Protein AF-A0A950FS21-F1 (afdb_monomer)

Foldseek 3Di:
DDDPPDDPLNVQLPAPFDKDWDQDPVQKIKIAGPQQPPQIAIGNDRVRRVVVSSVSSSVSSVVCVVVVHDRGGHDDPVPCPVDDDDDDDPVVVVVLCVVCVVVVHDSVVSVVVVCCCVVVDPPPDD

Structure (mmCIF, N/CA/C/O backbone):
data_AF-A0A950FS21-F1
#
_entry.id   AF-A0A950FS21-F1
#
loop_
_atom_site.group_PDB
_atom_site.id
_atom_site.type_symbol
_atom_site.label_atom_id
_atom_site.label_alt_id
_atom_site.label_comp_id
_atom_site.label_asym_id
_atom_site.label_entity_id
_atom_site.label_seq_id
_atom_site.pdbx_PDB_ins_code
_atom_site.Cartn_x
_atom_site.Cartn_y
_atom_site.Cartn_z
_atom_site.occupancy
_atom_site.B_iso_or_equiv
_atom_site.auth_seq_id
_atom_site.auth_comp_id
_atom_site.auth_asym_id
_atom_site.auth_atom_id
_atom_site.pdbx_PDB_model_num
ATOM 1 N N . MET A 1 1 ? 43.035 11.574 -5.333 1.00 37.41 1 MET A N 1
ATOM 2 C CA . MET A 1 1 ? 42.251 10.478 -4.730 1.00 37.41 1 MET A CA 1
ATOM 3 C C . MET A 1 1 ? 40.829 10.985 -4.544 1.00 37.41 1 MET A C 1
ATOM 5 O O . MET A 1 1 ? 40.598 11.740 -3.613 1.00 37.41 1 MET A O 1
ATOM 9 N N . LYS A 1 2 ? 39.917 10.702 -5.485 1.00 35.91 2 LYS A N 1
ATOM 10 C CA . LYS A 1 2 ? 38.485 10.975 -5.296 1.00 35.91 2 LYS A CA 1
ATOM 11 C C . LYS A 1 2 ? 37.894 9.731 -4.643 1.00 35.91 2 LYS A C 1
ATOM 13 O O . LYS A 1 2 ? 37.957 8.656 -5.227 1.00 35.91 2 LYS A O 1
ATOM 18 N N . THR A 1 3 ? 37.433 9.870 -3.412 1.00 34.97 3 THR A N 1
ATOM 19 C CA . THR A 1 3 ? 36.603 8.880 -2.725 1.00 34.97 3 THR A CA 1
ATOM 20 C C . THR A 1 3 ? 35.402 8.566 -3.628 1.00 34.97 3 THR A C 1
ATOM 22 O O . THR A 1 3 ? 34.827 9.522 -4.153 1.00 34.97 3 THR A O 1
ATOM 25 N N . PRO A 1 4 ? 35.027 7.299 -3.873 1.00 44.62 4 PRO A N 1
ATOM 26 C CA . PRO A 1 4 ? 33.794 7.002 -4.591 1.00 44.62 4 PRO A CA 1
ATOM 27 C C . PRO A 1 4 ? 32.628 7.403 -3.684 1.00 44.62 4 PRO A C 1
ATOM 29 O O . PRO A 1 4 ? 32.302 6.713 -2.721 1.00 44.62 4 PRO A O 1
ATOM 32 N N . THR A 1 5 ? 32.070 8.587 -3.922 1.00 45.75 5 THR A N 1
ATOM 33 C CA . THR A 1 5 ? 30.761 8.978 -3.401 1.00 45.75 5 THR A CA 1
ATOM 34 C C . THR A 1 5 ? 29.775 7.971 -3.970 1.00 45.75 5 THR A C 1
ATOM 36 O O . THR A 1 5 ? 29.545 7.993 -5.174 1.00 45.75 5 THR A O 1
ATOM 39 N N . ALA A 1 6 ? 29.279 7.053 -3.137 1.00 56.53 6 ALA A N 1
ATOM 40 C CA . ALA A 1 6 ? 28.168 6.189 -3.509 1.00 56.53 6 ALA A CA 1
ATOM 41 C C . ALA A 1 6 ? 27.044 7.092 -4.023 1.00 56.53 6 ALA A C 1
ATOM 43 O O . ALA A 1 6 ? 26.677 8.053 -3.336 1.00 56.53 6 ALA A O 1
ATOM 44 N N . ASP A 1 7 ? 26.592 6.843 -5.247 1.00 69.69 7 ASP A N 1
ATOM 45 C CA . ASP A 1 7 ? 25.512 7.612 -5.841 1.00 69.69 7 ASP A CA 1
ATOM 46 C C . ASP A 1 7 ? 24.283 7.476 -4.924 1.00 69.69 7 ASP A C 1
ATOM 48 O O . ASP A 1 7 ? 23.910 6.349 -4.574 1.00 69.69 7 ASP A O 1
ATOM 52 N N . PRO A 1 8 ? 23.668 8.579 -4.456 1.00 75.44 8 PRO A N 1
ATOM 53 C CA . PRO A 1 8 ? 22.462 8.501 -3.644 1.00 75.44 8 PRO A CA 1
ATOM 54 C C . PRO A 1 8 ? 21.374 7.632 -4.290 1.00 75.44 8 PRO A C 1
ATOM 56 O O . PRO A 1 8 ? 20.633 6.982 -3.556 1.00 75.44 8 PRO A O 1
ATOM 59 N N . ALA A 1 9 ? 21.316 7.565 -5.626 1.00 80.00 9 ALA A N 1
ATOM 60 C CA . ALA A 1 9 ? 20.383 6.718 -6.363 1.00 80.00 9 ALA A CA 1
ATOM 61 C C . ALA A 1 9 ? 20.665 5.215 -6.180 1.00 80.00 9 AL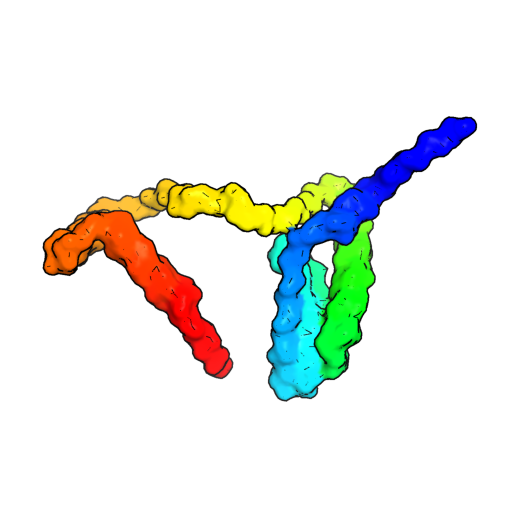A A C 1
ATOM 63 O O . ALA A 1 9 ? 19.739 4.444 -5.915 1.00 80.00 9 ALA A O 1
ATOM 64 N N . GLU A 1 10 ? 21.936 4.794 -6.220 1.00 82.50 10 GLU A N 1
ATOM 65 C CA . GLU A 1 10 ? 22.338 3.389 -6.026 1.00 82.50 10 GLU A CA 1
ATOM 66 C C . GLU A 1 10 ? 21.900 2.850 -4.659 1.00 82.50 10 GLU A C 1
ATOM 68 O O . GLU A 1 10 ? 21.513 1.685 -4.536 1.00 82.50 10 GLU A O 1
ATOM 73 N N . LYS A 1 11 ? 21.897 3.703 -3.622 1.00 85.94 11 LYS A N 1
ATOM 74 C CA . LYS A 1 11 ? 21.396 3.317 -2.297 1.00 85.94 11 LYS A CA 1
ATOM 75 C C . LYS A 1 11 ? 19.940 2.855 -2.384 1.00 85.94 11 LYS A C 1
ATOM 77 O O . LYS 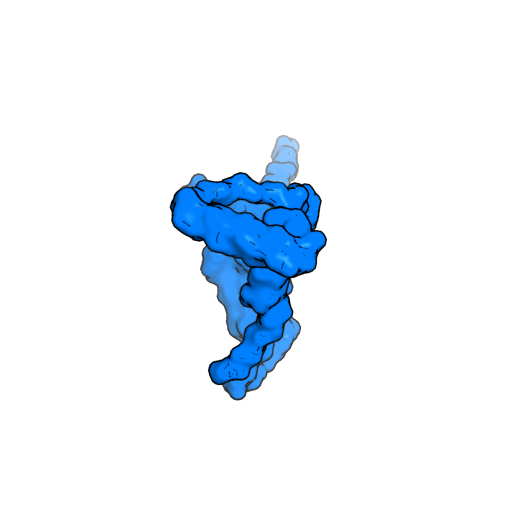A 1 11 ? 19.634 1.787 -1.868 1.00 85.94 11 LYS A O 1
ATOM 82 N N . TYR A 1 12 ? 19.059 3.631 -3.014 1.00 85.69 12 TYR A N 1
ATOM 83 C CA . TYR A 1 12 ? 17.632 3.304 -3.091 1.00 85.69 12 TYR A CA 1
ATOM 84 C C . TYR A 1 12 ? 17.364 2.126 -4.033 1.00 85.69 12 TYR A C 1
ATOM 86 O O . TYR A 1 12 ? 16.569 1.257 -3.700 1.00 85.69 12 TYR A O 1
ATOM 94 N N . LEU A 1 13 ? 18.086 2.015 -5.148 1.00 87.19 13 LEU A N 1
ATOM 95 C CA . LEU A 1 13 ? 17.911 0.911 -6.102 1.00 87.19 13 LEU A CA 1
ATOM 96 C C . LEU A 1 13 ? 18.194 -0.481 -5.516 1.00 87.19 13 LEU A C 1
ATOM 98 O O . LEU A 1 13 ? 17.671 -1.477 -6.008 1.00 87.19 13 LEU A O 1
ATOM 102 N N . THR A 1 14 ? 18.998 -0.566 -4.453 1.00 85.88 14 THR A N 1
ATOM 103 C CA . THR A 1 14 ? 19.309 -1.839 -3.776 1.00 85.88 14 THR A CA 1
ATOM 104 C C . THR A 1 14 ? 18.339 -2.205 -2.654 1.00 85.88 14 THR A C 1
ATOM 106 O O . THR A 1 14 ? 18.429 -3.302 -2.096 1.00 85.88 14 THR A O 1
ATOM 109 N N . LEU A 1 15 ? 17.416 -1.308 -2.301 1.00 86.62 15 LEU A N 1
ATOM 110 C CA . LEU A 1 15 ? 16.450 -1.560 -1.242 1.00 86.62 15 LEU A CA 1
ATOM 111 C C . LEU A 1 15 ? 15.339 -2.517 -1.717 1.00 86.62 15 LEU A C 1
ATOM 113 O O . LEU A 1 15 ? 14.964 -2.504 -2.890 1.00 86.62 15 LEU A O 1
ATOM 117 N N . PRO A 1 16 ? 14.785 -3.352 -0.818 1.00 87.31 16 PRO A N 1
ATOM 118 C CA . PRO A 1 16 ? 13.800 -4.372 -1.173 1.00 87.31 16 PRO A CA 1
ATOM 119 C C . PRO A 1 16 ? 12.392 -3.778 -1.356 1.00 87.31 16 PRO A C 1
ATOM 121 O O . PRO A 1 16 ? 11.498 -4.034 -0.553 1.00 87.31 16 PRO A O 1
ATOM 124 N N . TYR A 1 17 ? 12.201 -2.972 -2.399 1.00 88.62 17 TYR A N 1
ATOM 125 C CA . TYR A 1 17 ? 10.903 -2.402 -2.763 1.00 88.62 17 TYR A CA 1
ATOM 126 C C . TYR A 1 17 ? 9.890 -3.466 -3.199 1.00 88.62 17 TYR A C 1
ATOM 128 O O . TYR A 1 17 ? 10.236 -4.456 -3.852 1.00 88.62 17 TYR A O 1
ATOM 136 N N . SER A 1 18 ? 8.618 -3.246 -2.863 1.00 89.56 18 SER A N 1
ATOM 137 C CA . SER A 1 18 ? 7.542 -4.178 -3.189 1.00 89.56 18 SER A CA 1
ATOM 138 C C . SER A 1 18 ? 7.106 -3.984 -4.639 1.00 89.56 18 SER A C 1
ATOM 140 O O . SER A 1 18 ? 6.621 -2.916 -5.018 1.00 89.56 18 SER A O 1
ATOM 142 N N . ARG A 1 19 ? 7.248 -5.032 -5.456 1.00 90.94 19 ARG A N 1
ATOM 143 C CA . ARG A 1 19 ? 6.806 -5.044 -6.857 1.00 90.94 19 ARG A CA 1
ATOM 144 C C . ARG A 1 19 ? 5.458 -5.742 -6.973 1.00 90.94 19 ARG A C 1
ATOM 146 O O . ARG A 1 19 ? 5.308 -6.875 -6.518 1.00 90.94 19 ARG A O 1
ATOM 153 N N . GLU A 1 20 ? 4.497 -5.082 -7.601 1.00 92.06 20 GLU A N 1
ATOM 154 C CA . GLU A 1 20 ? 3.206 -5.669 -7.950 1.00 92.06 20 GLU A CA 1
ATOM 155 C C . GLU A 1 20 ? 3.128 -5.842 -9.463 1.00 92.06 20 GLU A C 1
ATOM 157 O O . GLU A 1 20 ? 3.469 -4.925 -10.207 1.00 92.06 20 GLU A O 1
ATOM 162 N N . LEU A 1 21 ? 2.698 -7.024 -9.895 1.00 94.31 21 LEU A N 1
ATOM 163 C CA . LEU A 1 21 ? 2.591 -7.408 -11.295 1.00 94.31 21 LEU A CA 1
ATOM 164 C C . LEU A 1 21 ? 1.205 -8.017 -11.524 1.00 94.31 21 LEU A C 1
ATOM 166 O O . LEU A 1 21 ? 0.835 -8.980 -10.848 1.00 94.31 21 LEU A O 1
ATOM 170 N N . VAL A 1 22 ? 0.448 -7.449 -12.458 1.00 94.75 22 VAL A N 1
ATOM 171 C CA . VAL A 1 22 ? -0.954 -7.790 -12.716 1.00 94.75 22 VAL A CA 1
ATOM 172 C C . VAL A 1 22 ? -1.147 -8.013 -14.220 1.00 94.75 22 VAL A C 1
ATOM 174 O O . VAL A 1 22 ? -0.749 -7.153 -15.002 1.00 94.75 22 VAL A O 1
ATOM 177 N N . PRO A 1 23 ? -1.722 -9.149 -14.652 1.00 94.56 23 PRO A N 1
ATOM 178 C CA . PRO A 1 23 ? -2.121 -9.329 -16.044 1.00 94.56 23 PRO A CA 1
ATOM 179 C C . PRO A 1 23 ? -3.366 -8.490 -16.358 1.00 94.56 23 PRO A C 1
ATOM 181 O O . PRO A 1 23 ? -4.303 -8.459 -15.559 1.00 94.56 23 PRO A O 1
ATOM 184 N N . GLU A 1 24 ? -3.389 -7.864 -17.529 1.00 94.50 24 GLU A N 1
ATOM 185 C CA . GLU A 1 24 ? -4.499 -7.049 -18.027 1.00 94.50 24 GLU A CA 1
ATOM 186 C C . GLU A 1 24 ? -5.348 -7.821 -19.056 1.00 94.50 24 GLU A C 1
ATOM 188 O O . GLU A 1 24 ? -4.909 -8.804 -19.664 1.00 94.50 24 GLU A O 1
ATOM 193 N N . ASP A 1 25 ? -6.590 -7.372 -19.269 1.00 92.44 25 ASP A N 1
ATOM 194 C CA . ASP A 1 25 ? -7.564 -8.043 -20.149 1.00 92.44 25 ASP A CA 1
ATOM 195 C C . ASP A 1 25 ? -7.163 -8.028 -21.637 1.00 92.44 25 ASP A C 1
ATOM 197 O O . ASP A 1 25 ? -7.653 -8.838 -22.430 1.00 92.44 25 ASP A O 1
ATOM 201 N N . ASP A 1 26 ? -6.280 -7.111 -22.033 1.00 91.12 26 ASP A N 1
ATOM 202 C CA . ASP A 1 26 ? -5.768 -6.975 -23.400 1.00 91.12 26 ASP A CA 1
ATOM 203 C C . ASP A 1 26 ? -4.561 -7.883 -23.698 1.00 91.12 26 ASP A C 1
ATOM 205 O O . ASP A 1 26 ? -4.059 -7.896 -24.824 1.00 91.12 26 ASP A O 1
ATOM 209 N N . GLY A 1 27 ? -4.137 -8.689 -22.718 1.00 90.19 27 GLY A N 1
ATOM 210 C CA . GLY A 1 27 ? -2.996 -9.595 -22.823 1.00 90.19 27 GLY A CA 1
ATOM 211 C C . GLY A 1 27 ? -1.655 -8.968 -22.444 1.00 90.19 27 GLY A C 1
ATOM 212 O O . GLY A 1 27 ? -0.649 -9.676 -22.489 1.00 90.19 27 GLY A O 1
ATOM 213 N N . THR A 1 28 ? -1.632 -7.692 -22.052 1.00 94.81 28 THR A N 1
ATOM 214 C CA . THR A 1 28 ? -0.442 -7.030 -21.511 1.00 94.81 28 THR A CA 1
ATOM 215 C C . THR A 1 28 ? -0.320 -7.244 -20.000 1.00 94.81 28 THR A C 1
ATOM 217 O O . THR A 1 28 ? -1.171 -7.854 -19.346 1.00 94.81 28 THR A O 1
ATOM 220 N N . TRP A 1 29 ? 0.786 -6.777 -19.434 1.00 96.06 29 TRP A N 1
ATOM 221 C CA . TRP A 1 29 ? 1.113 -6.892 -18.022 1.00 96.06 29 TRP A CA 1
ATOM 222 C C . TRP A 1 29 ? 1.412 -5.521 -17.444 1.00 96.06 29 TRP A C 1
ATOM 224 O O . TRP A 1 29 ? 2.333 -4.846 -17.895 1.00 96.06 29 TRP A O 1
ATOM 234 N N . TYR A 1 30 ? 0.672 -5.140 -16.411 1.00 95.50 30 TYR A N 1
ATOM 235 C CA . TYR A 1 30 ? 0.928 -3.949 -15.617 1.00 95.50 30 TYR A CA 1
ATOM 236 C C . TYR A 1 30 ? 1.890 -4.267 -14.473 1.00 95.50 30 TYR A C 1
ATOM 238 O O . TYR A 1 30 ? 1.686 -5.231 -13.732 1.00 95.50 30 TYR A O 1
ATOM 246 N N . ALA A 1 31 ? 2.909 -3.431 -14.283 1.00 95.69 31 ALA A N 1
ATOM 247 C CA . ALA A 1 31 ? 3.837 -3.542 -13.166 1.00 95.69 31 ALA A CA 1
ATOM 248 C C . ALA A 1 31 ? 3.999 -2.199 -12.441 1.00 95.69 31 ALA A C 1
ATOM 250 O O . ALA A 1 31 ? 4.013 -1.140 -13.067 1.00 95.69 31 ALA A O 1
ATOM 251 N N . ARG A 1 32 ? 4.137 -2.219 -11.111 1.00 95.00 32 ARG A N 1
ATOM 252 C CA . ARG A 1 32 ? 4.424 -1.015 -10.312 1.00 95.00 32 ARG A CA 1
ATOM 253 C C . ARG A 1 32 ? 5.271 -1.298 -9.081 1.00 95.00 32 ARG A C 1
ATOM 255 O O . ARG A 1 32 ? 5.260 -2.411 -8.553 1.00 95.00 32 ARG A O 1
ATOM 262 N N . ILE A 1 33 ? 5.924 -0.253 -8.578 1.00 92.44 33 ILE A N 1
ATOM 263 C CA . ILE A 1 33 ? 6.483 -0.242 -7.223 1.00 92.44 33 ILE A CA 1
ATOM 264 C C . ILE A 1 33 ? 5.439 0.337 -6.268 1.00 92.44 33 ILE A C 1
ATOM 266 O O . ILE A 1 33 ? 4.980 1.462 -6.460 1.00 92.44 33 ILE A O 1
ATOM 270 N N . VAL A 1 34 ? 5.054 -0.419 -5.239 1.00 89.62 34 VAL A N 1
ATOM 271 C CA . VAL A 1 34 ? 3.953 -0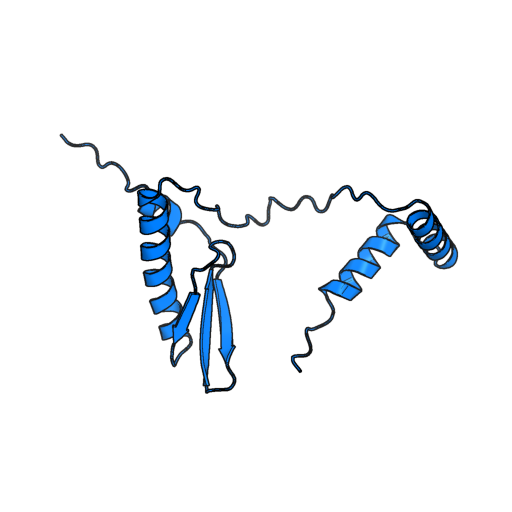.047 -4.329 1.00 89.62 34 VAL A CA 1
ATOM 272 C C . VAL A 1 34 ? 4.261 1.243 -3.566 1.00 89.62 34 VAL A C 1
ATOM 274 O O . VAL A 1 34 ? 3.379 2.079 -3.373 1.00 89.62 34 VAL A O 1
ATOM 277 N N . GLU A 1 35 ? 5.509 1.422 -3.140 1.00 88.50 35 GLU A N 1
ATOM 278 C CA . GLU A 1 35 ? 5.935 2.564 -2.330 1.00 88.50 35 GLU A CA 1
ATOM 279 C C . GLU A 1 35 ? 6.203 3.830 -3.153 1.00 88.50 35 GLU A C 1
ATOM 281 O O . GLU A 1 35 ? 6.059 4.946 -2.649 1.00 88.50 35 GLU A O 1
ATOM 286 N N . LEU A 1 36 ? 6.568 3.679 -4.429 1.00 90.56 36 LEU A N 1
ATOM 287 C CA . LEU A 1 36 ? 6.934 4.793 -5.301 1.00 90.56 36 LEU A CA 1
ATOM 288 C C . LEU A 1 36 ? 5.726 5.201 -6.144 1.00 90.56 36 LEU A C 1
ATOM 290 O O . LEU A 1 36 ? 5.555 4.776 -7.287 1.00 90.56 36 LEU A O 1
ATOM 294 N N . SER A 1 37 ? 4.867 6.045 -5.569 1.00 86.88 37 SER A N 1
ATOM 295 C CA . SER A 1 37 ? 3.666 6.537 -6.251 1.00 86.88 37 SER A CA 1
ATOM 296 C C . SER A 1 37 ? 4.014 7.157 -7.610 1.00 86.88 37 SER A C 1
ATOM 298 O O . SER A 1 37 ? 4.726 8.160 -7.693 1.00 86.88 37 SER A O 1
ATOM 300 N N . GLY A 1 38 ? 3.471 6.577 -8.681 1.00 87.44 38 GLY A N 1
ATOM 301 C CA . GLY A 1 38 ? 3.726 7.009 -10.057 1.00 87.44 38 GLY A CA 1
ATOM 302 C C . GLY A 1 38 ? 4.769 6.178 -10.811 1.00 87.44 38 GLY A C 1
ATOM 303 O O . GLY A 1 38 ? 4.868 6.336 -12.022 1.00 87.44 38 GLY A O 1
ATOM 304 N N . CYS A 1 39 ? 5.509 5.287 -10.143 1.00 93.94 39 CYS A N 1
ATOM 305 C CA . CYS A 1 39 ? 6.447 4.368 -10.787 1.00 93.94 39 CYS A CA 1
ATOM 306 C C . CYS A 1 39 ? 5.711 3.107 -11.261 1.00 93.94 39 CYS A C 1
ATOM 308 O O . CYS A 1 39 ? 5.442 2.193 -10.474 1.00 93.94 39 CYS A O 1
ATOM 310 N N . MET A 1 40 ? 5.327 3.093 -12.538 1.00 95.06 40 MET A N 1
ATOM 311 C CA . MET A 1 40 ? 4.575 1.998 -13.145 1.00 95.06 40 MET A CA 1
ATOM 312 C C . MET A 1 40 ? 4.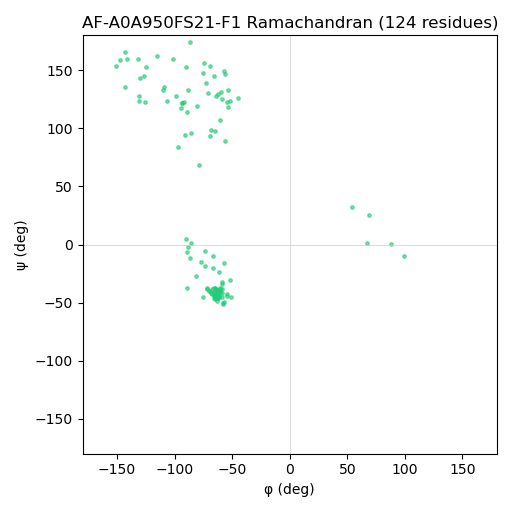869 1.860 -14.636 1.00 95.06 40 MET A C 1
ATOM 314 O O . MET A 1 40 ? 5.194 2.844 -15.301 1.00 95.06 40 MET A O 1
ATOM 318 N N . THR A 1 41 ? 4.704 0.651 -15.156 1.00 96.38 41 THR A N 1
ATOM 319 C CA . THR A 1 41 ? 4.956 0.294 -16.552 1.00 96.38 41 THR A CA 1
ATOM 320 C C . THR A 1 41 ? 3.930 -0.715 -17.049 1.00 96.38 41 THR A C 1
ATOM 322 O O . THR A 1 41 ? 3.189 -1.319 -16.271 1.00 96.38 41 THR A O 1
ATOM 325 N N . VAL A 1 42 ? 3.889 -0.878 -18.369 1.00 94.19 42 VAL A N 1
ATOM 326 C CA . VAL A 1 42 ? 3.168 -1.954 -19.046 1.00 94.19 42 VAL A CA 1
ATOM 327 C C . VAL A 1 42 ? 4.159 -2.658 -19.973 1.00 94.19 42 VAL A C 1
ATOM 329 O O . VAL A 1 42 ? 5.065 -2.010 -20.506 1.00 94.19 42 VAL A O 1
ATOM 332 N N . GLY A 1 43 ? 4.024 -3.969 -20.136 1.00 94.50 43 GLY A N 1
ATOM 333 C CA . GLY A 1 43 ? 4.781 -4.762 -21.107 1.00 94.50 43 GLY A CA 1
ATOM 334 C C . GLY A 1 43 ? 3.909 -5.839 -21.738 1.00 94.50 43 GLY A C 1
ATOM 335 O O . GLY A 1 43 ? 2.887 -6.219 -21.168 1.00 94.50 43 GLY A O 1
ATOM 336 N N . ASP A 1 44 ? 4.310 -6.356 -22.896 1.00 94.06 44 ASP A N 1
ATOM 337 C CA . ASP A 1 44 ? 3.580 -7.431 -23.574 1.00 94.06 44 ASP A CA 1
ATOM 338 C C . ASP A 1 44 ? 3.787 -8.780 -22.858 1.00 94.06 44 ASP A C 1
ATOM 340 O O . ASP A 1 44 ? 3.003 -9.718 -23.021 1.00 94.06 44 ASP A O 1
ATOM 344 N N . THR A 1 45 ? 4.832 -8.888 -22.027 1.00 95.56 45 THR A N 1
ATOM 345 C CA . THR A 1 45 ? 5.114 -10.059 -21.185 1.00 95.56 45 THR A CA 1
ATOM 346 C C . THR A 1 45 ? 5.418 -9.668 -19.730 1.00 95.56 45 THR A C 1
ATOM 348 O O . THR A 1 45 ? 5.815 -8.528 -19.465 1.00 95.56 45 THR A O 1
ATOM 351 N N . PRO A 1 46 ? 5.290 -10.609 -18.767 1.00 92.88 46 PRO A N 1
ATOM 352 C CA . PRO A 1 46 ? 5.700 -10.400 -17.376 1.00 92.88 46 PRO A CA 1
ATOM 353 C C . PRO A 1 46 ? 7.131 -9.874 -17.240 1.00 92.88 46 PRO A C 1
ATOM 355 O O . PRO A 1 46 ? 7.406 -8.962 -16.463 1.00 92.88 46 PRO A O 1
ATOM 358 N N . GLU A 1 47 ? 8.053 -10.478 -17.988 1.00 95.25 47 GLU A N 1
ATOM 359 C CA . GLU A 1 47 ? 9.480 -10.177 -17.938 1.00 95.25 47 GLU A CA 1
ATOM 360 C C . GLU A 1 47 ? 9.769 -8.791 -18.506 1.00 95.25 47 GLU A C 1
ATOM 362 O O . GLU A 1 47 ? 10.574 -8.059 -17.935 1.00 95.25 47 GLU A O 1
ATOM 367 N N . GLU A 1 48 ? 9.093 -8.418 -19.595 1.00 94.81 48 GLU A N 1
ATOM 368 C CA . GLU A 1 48 ? 9.209 -7.088 -20.185 1.00 94.81 48 GLU A CA 1
ATOM 369 C C . GLU A 1 48 ? 8.675 -6.012 -19.236 1.00 94.81 48 GLU A C 1
ATOM 371 O O . GLU A 1 48 ? 9.354 -5.017 -18.993 1.00 94.81 48 GLU A O 1
ATOM 376 N N . ALA A 1 49 ? 7.499 -6.227 -18.640 1.00 94.50 49 ALA A N 1
ATOM 377 C CA . ALA A 1 49 ? 6.917 -5.279 -17.696 1.00 94.50 49 ALA A CA 1
ATOM 378 C C . ALA A 1 49 ? 7.845 -5.041 -16.493 1.00 94.50 49 ALA A C 1
ATOM 380 O O . ALA A 1 49 ? 8.051 -3.895 -16.089 1.00 94.50 49 ALA A O 1
ATOM 381 N N . LEU A 1 50 ? 8.460 -6.105 -15.961 1.00 93.31 50 LEU A N 1
ATOM 382 C CA . LEU A 1 50 ? 9.427 -6.017 -14.863 1.00 93.31 50 LEU A CA 1
ATOM 383 C C . LEU A 1 50 ? 10.741 -5.340 -15.270 1.00 93.31 50 LEU A C 1
ATOM 385 O O . LEU A 1 50 ? 11.244 -4.520 -14.508 1.00 93.31 50 LEU A O 1
ATOM 389 N N . ALA A 1 51 ? 11.280 -5.643 -16.453 1.00 94.38 51 ALA A N 1
ATOM 390 C CA . ALA A 1 51 ? 12.486 -4.983 -16.953 1.00 94.38 51 ALA A CA 1
ATOM 391 C C . ALA A 1 51 ? 12.252 -3.476 -17.137 1.00 94.38 51 ALA A C 1
ATOM 393 O O . ALA A 1 51 ? 13.021 -2.659 -16.636 1.00 94.38 51 ALA A O 1
ATOM 394 N N . ASN A 1 52 ? 11.126 -3.110 -17.757 1.00 94.75 52 ASN A N 1
ATOM 395 C CA . ASN A 1 52 ? 10.715 -1.718 -17.908 1.00 94.75 52 ASN A CA 1
ATOM 396 C C . ASN A 1 52 ? 10.523 -1.046 -16.538 1.00 94.75 52 ASN A C 1
ATOM 398 O O . ASN A 1 52 ? 10.827 0.135 -16.380 1.00 94.75 52 ASN A O 1
ATOM 402 N N . LEU A 1 53 ? 10.002 -1.778 -15.545 1.00 94.94 53 LEU A N 1
ATOM 403 C CA . LEU A 1 53 ? 9.784 -1.255 -14.197 1.00 94.94 53 LEU A CA 1
ATOM 404 C C . LEU A 1 53 ? 11.097 -0.899 -13.493 1.00 94.94 53 LEU A C 1
ATOM 406 O O . LEU A 1 53 ? 11.140 0.105 -12.785 1.00 94.94 53 LEU A O 1
ATOM 410 N N . ASP A 1 54 ? 12.158 -1.680 -13.697 1.00 93.00 54 ASP A N 1
ATOM 411 C CA . ASP A 1 54 ? 13.478 -1.391 -13.129 1.00 93.00 54 ASP A CA 1
ATOM 412 C C . ASP A 1 54 ? 14.072 -0.096 -13.715 1.00 93.00 54 ASP A C 1
ATOM 414 O O . ASP A 1 54 ? 14.553 0.760 -12.966 1.00 93.00 54 ASP A O 1
ATOM 418 N N . ASP A 1 55 ? 13.937 0.111 -15.027 1.00 93.88 55 ASP A N 1
ATOM 419 C CA . ASP A 1 55 ? 14.354 1.352 -15.698 1.00 93.88 55 ASP A CA 1
ATOM 420 C C . ASP A 1 55 ? 13.511 2.562 -15.249 1.00 93.88 55 ASP A C 1
ATOM 422 O O . ASP A 1 55 ? 14.028 3.662 -15.001 1.00 93.88 55 ASP A O 1
ATOM 426 N N . ALA A 1 56 ? 12.198 2.362 -15.100 1.00 93.94 56 ALA A N 1
ATOM 427 C CA . ALA A 1 56 ? 11.284 3.381 -14.595 1.00 93.94 56 ALA A CA 1
ATOM 428 C C . ALA A 1 56 ? 11.611 3.763 -13.145 1.00 93.94 56 ALA A C 1
ATOM 430 O O . ALA A 1 56 ? 11.561 4.942 -12.797 1.00 93.94 56 ALA A O 1
ATOM 431 N N . MET A 1 57 ? 11.989 2.792 -12.311 1.00 93.69 57 MET A N 1
ATOM 432 C CA . MET A 1 57 ? 12.385 3.017 -10.923 1.00 93.69 57 MET A CA 1
ATOM 433 C C . MET A 1 57 ? 13.664 3.852 -10.828 1.00 93.69 57 MET A C 1
ATOM 435 O O . MET A 1 57 ? 13.693 4.803 -10.045 1.00 93.69 57 MET A O 1
ATOM 439 N N . ALA A 1 58 ? 14.683 3.552 -11.640 1.00 93.12 58 ALA A N 1
ATOM 440 C CA . ALA A 1 58 ? 15.900 4.362 -11.711 1.00 93.12 58 ALA A CA 1
ATOM 441 C C . ALA A 1 58 ? 15.585 5.811 -12.100 1.00 93.12 58 ALA A C 1
ATOM 443 O O . ALA A 1 58 ? 15.919 6.737 -11.359 1.00 93.12 58 ALA A O 1
ATOM 444 N N . SER A 1 59 ? 14.823 5.992 -13.180 1.00 93.62 59 SER A N 1
ATOM 445 C CA . SER A 1 59 ? 14.418 7.317 -13.664 1.00 93.62 59 SER A CA 1
ATOM 446 C C . SER A 1 59 ? 13.598 8.097 -12.625 1.00 93.62 59 SER A C 1
ATOM 448 O O . SER A 1 59 ? 13.774 9.302 -12.449 1.00 93.62 59 SER A O 1
ATOM 450 N N . TRP A 1 60 ? 12.694 7.417 -11.911 1.00 94.56 60 TRP A N 1
ATOM 451 C CA . TRP A 1 60 ? 11.857 8.025 -10.876 1.00 94.56 60 TRP A CA 1
ATOM 452 C C . TRP A 1 60 ? 12.692 8.499 -9.680 1.00 94.56 60 TRP A C 1
ATOM 454 O O . TRP A 1 60 ? 12.486 9.609 -9.187 1.00 94.56 60 TRP A O 1
ATOM 464 N N . ILE A 1 61 ? 13.646 7.680 -9.226 1.00 92.38 61 ILE A N 1
ATOM 465 C CA . ILE A 1 61 ? 14.542 8.004 -8.107 1.00 92.38 61 ILE A CA 1
ATOM 466 C C . ILE A 1 61 ? 15.436 9.191 -8.464 1.00 92.38 61 ILE A C 1
ATOM 468 O O . ILE A 1 61 ? 15.536 10.131 -7.675 1.00 92.38 61 ILE A O 1
ATOM 472 N N . GLU A 1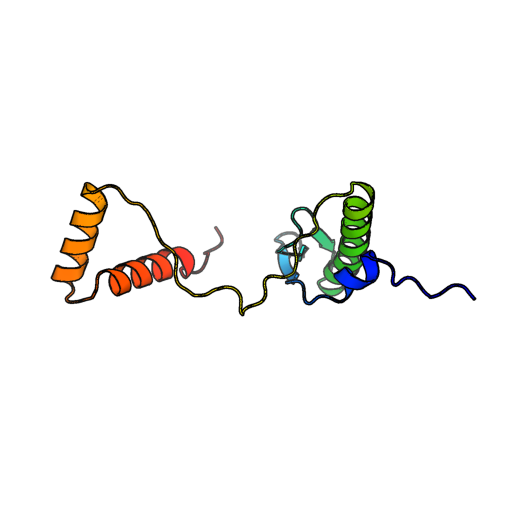 62 ? 16.039 9.182 -9.652 1.00 92.12 62 GLU A N 1
ATOM 473 C CA . GLU A 1 62 ? 16.870 10.286 -10.141 1.00 92.12 62 GLU A CA 1
ATOM 474 C C . GLU A 1 62 ? 16.084 11.600 -10.171 1.00 92.12 62 GLU A C 1
ATOM 476 O O . GLU A 1 62 ? 16.508 12.589 -9.570 1.00 92.12 62 GLU A O 1
ATOM 481 N N . ALA A 1 63 ? 14.881 11.589 -10.754 1.00 91.69 63 ALA A N 1
ATOM 482 C CA . ALA A 1 63 ? 14.024 12.770 -10.822 1.00 91.69 63 ALA A CA 1
ATOM 483 C C . ALA A 1 63 ? 13.670 13.332 -9.431 1.00 91.69 63 ALA A C 1
ATOM 485 O O . ALA A 1 63 ? 13.621 14.549 -9.241 1.00 91.69 63 ALA A O 1
ATOM 486 N N . LYS A 1 64 ? 13.440 12.466 -8.435 1.00 92.88 64 LYS A N 1
ATOM 487 C CA . LYS A 1 64 ? 13.144 12.894 -7.057 1.00 92.88 64 LYS A CA 1
ATOM 488 C C . LYS A 1 64 ? 14.363 13.457 -6.340 1.00 92.88 64 LYS A C 1
ATOM 490 O O . LYS A 1 64 ? 14.232 14.453 -5.629 1.00 92.88 64 LYS A O 1
ATOM 495 N N . LEU A 1 65 ? 15.540 12.871 -6.558 1.00 90.00 65 LEU A N 1
ATOM 496 C CA . LEU A 1 65 ? 16.799 13.396 -6.028 1.00 90.00 65 LEU A CA 1
ATOM 497 C C . LEU A 1 65 ? 17.120 14.776 -6.613 1.00 90.00 65 LEU A C 1
ATOM 499 O O . LEU A 1 65 ? 17.495 15.678 -5.862 1.00 90.00 65 LEU A O 1
ATOM 503 N N . GLU A 1 66 ? 16.923 14.967 -7.921 1.00 90.88 66 GLU A N 1
ATOM 504 C CA . GLU A 1 66 ? 17.092 16.265 -8.587 1.00 90.88 66 GLU A CA 1
ATOM 505 C C . GLU A 1 66 ? 16.111 17.319 -8.061 1.00 90.88 66 GLU A C 1
ATOM 507 O O . GLU A 1 66 ? 16.493 18.468 -7.831 1.00 90.88 66 GLU A O 1
ATOM 512 N N . ALA A 1 67 ? 14.863 16.917 -7.809 1.00 90.94 67 ALA A N 1
ATOM 513 C CA . ALA A 1 67 ? 13.840 17.770 -7.212 1.00 90.94 67 ALA A CA 1
ATOM 514 C C . ALA A 1 67 ? 14.049 18.031 -5.705 1.00 90.94 67 ALA A C 1
ATOM 516 O O . ALA A 1 67 ? 13.312 18.823 -5.119 1.00 90.94 67 ALA A O 1
ATOM 517 N N . GLN A 1 68 ? 15.045 17.392 -5.075 1.00 88.81 68 GLN A N 1
ATOM 518 C CA . GLN A 1 68 ? 15.276 17.407 -3.624 1.00 88.81 68 GLN A CA 1
ATOM 519 C C . GLN A 1 68 ? 14.039 16.977 -2.816 1.00 88.81 68 GLN A C 1
ATOM 521 O O . GLN A 1 68 ? 13.804 17.458 -1.705 1.00 88.81 68 GLN A O 1
ATOM 526 N N . GLU A 1 69 ? 13.243 16.072 -3.384 1.00 88.38 69 GLU A N 1
ATOM 527 C CA . GLU A 1 69 ? 12.063 15.504 -2.746 1.00 88.38 69 GLU A CA 1
ATOM 528 C C . GLU A 1 69 ? 12.418 14.234 -1.965 1.00 88.38 69 GLU A C 1
ATOM 530 O O . GLU A 1 69 ? 13.380 13.525 -2.266 1.00 88.38 69 GLU A O 1
ATOM 535 N N . GLU A 1 70 ? 11.628 13.943 -0.933 1.00 85.25 70 GLU A N 1
ATOM 536 C CA . GLU A 1 70 ? 11.810 12.746 -0.118 1.00 85.25 70 GLU A CA 1
ATOM 537 C C . GLU A 1 70 ? 11.421 11.490 -0.912 1.00 85.25 70 GLU A C 1
ATOM 539 O O . GLU A 1 70 ? 10.343 11.421 -1.509 1.00 85.25 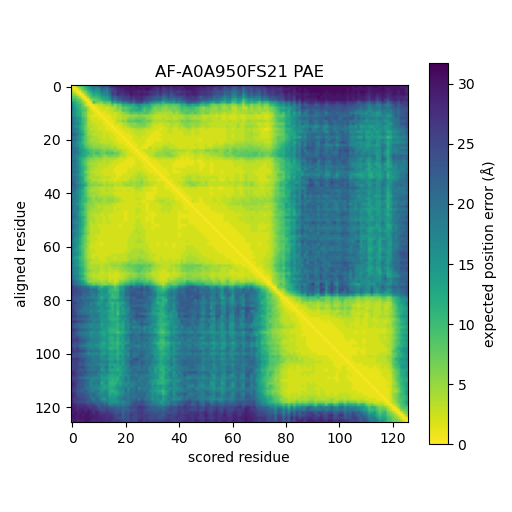70 GLU A O 1
ATOM 544 N N . ILE A 1 71 ? 12.305 10.490 -0.907 1.00 88.06 71 ILE A N 1
ATOM 545 C CA . ILE A 1 71 ? 12.050 9.180 -1.508 1.00 88.06 71 ILE A CA 1
ATOM 546 C C . ILE A 1 71 ? 11.512 8.250 -0.417 1.00 88.06 71 ILE A C 1
ATOM 548 O O . ILE A 1 71 ? 12.211 8.035 0.576 1.00 88.06 71 ILE A O 1
ATOM 552 N N . PRO A 1 72 ? 10.308 7.675 -0.587 1.00 86.56 72 PRO A N 1
ATOM 553 C CA . PRO A 1 72 ? 9.778 6.688 0.344 1.00 86.56 72 PRO A CA 1
ATOM 554 C C . PRO A 1 72 ? 10.705 5.473 0.437 1.00 86.56 72 PRO A C 1
ATOM 556 O O . PRO A 1 72 ? 11.102 4.918 -0.587 1.00 86.56 72 PRO A O 1
ATOM 559 N N . GLU A 1 73 ? 11.042 5.041 1.649 1.00 84.81 73 GLU A N 1
ATOM 560 C CA . GLU A 1 73 ? 11.731 3.764 1.871 1.00 84.81 73 GLU A CA 1
ATOM 561 C C . GLU A 1 73 ? 10.749 2.583 1.690 1.00 84.81 73 GLU A C 1
ATOM 563 O O . GLU A 1 73 ? 9.533 2.780 1.813 1.00 84.81 73 GLU A O 1
ATOM 568 N N . PRO A 1 74 ? 11.229 1.360 1.379 1.00 83.31 74 PRO A N 1
ATOM 569 C CA . PRO A 1 74 ? 10.357 0.195 1.258 1.00 83.31 74 PRO A CA 1
ATOM 570 C C . PRO A 1 74 ? 9.554 -0.055 2.530 1.00 83.31 74 PRO A C 1
ATOM 572 O O . PRO A 1 74 ? 10.052 0.161 3.637 1.00 83.31 74 PRO A O 1
ATOM 575 N N . LEU A 1 75 ? 8.348 -0.605 2.383 1.00 71.00 75 LEU A N 1
ATOM 576 C CA . LEU A 1 75 ? 7.547 -1.022 3.527 1.00 71.00 75 LEU A CA 1
ATOM 577 C C . LEU A 1 75 ? 8.210 -2.239 4.180 1.00 71.00 75 LEU A C 1
ATOM 579 O O . LEU A 1 75 ? 7.965 -3.384 3.798 1.00 71.00 75 LEU A O 1
ATOM 583 N N . ALA A 1 76 ? 9.058 -2.016 5.184 1.00 61.34 76 ALA A N 1
ATOM 584 C CA . ALA A 1 76 ? 9.599 -3.115 5.958 1.00 61.34 76 ALA A CA 1
ATOM 585 C C . ALA A 1 76 ? 8.439 -3.809 6.686 1.00 61.34 76 ALA A C 1
ATOM 587 O O . ALA A 1 76 ? 7.658 -3.187 7.412 1.00 61.34 76 ALA A O 1
ATOM 588 N N . SER A 1 77 ? 8.327 -5.133 6.543 1.00 54.31 77 SER A N 1
ATOM 589 C CA . SER A 1 77 ? 7.306 -5.928 7.243 1.00 54.31 77 SER A CA 1
ATOM 590 C C . SER A 1 77 ? 7.365 -5.771 8.774 1.00 54.31 77 SER A C 1
ATOM 592 O O . SER A 1 77 ? 6.422 -6.136 9.472 1.00 54.31 77 SER A O 1
ATOM 594 N N . SER A 1 78 ? 8.473 -5.241 9.302 1.00 53.19 78 SER A N 1
ATOM 595 C CA . SER A 1 78 ? 8.700 -4.926 10.713 1.00 53.19 78 SER A CA 1
ATOM 596 C C . SER A 1 78 ? 8.015 -3.651 11.216 1.00 53.19 78 SER A C 1
ATOM 598 O O . SER A 1 78 ? 7.907 -3.490 12.431 1.00 53.19 78 SER A O 1
ATOM 600 N N . ASP A 1 79 ? 7.538 -2.767 10.337 1.00 58.16 79 ASP A N 1
ATOM 601 C CA . ASP A 1 79 ? 7.048 -1.438 10.743 1.00 58.16 79 ASP A CA 1
ATOM 602 C C . ASP A 1 79 ? 5.566 -1.444 11.148 1.00 58.16 79 ASP A C 1
ATOM 604 O O . ASP A 1 79 ? 5.050 -0.512 11.775 1.00 58.16 79 ASP A O 1
ATOM 608 N N . PHE A 1 80 ? 4.862 -2.541 10.869 1.00 70.50 80 PHE A N 1
ATOM 609 C CA . PHE A 1 80 ? 3.456 -2.691 11.212 1.00 70.50 80 PHE A CA 1
ATOM 610 C C . PHE A 1 80 ? 3.296 -3.330 12.591 1.00 70.50 80 PHE A C 1
ATOM 612 O O . PHE A 1 80 ? 3.216 -4.545 12.748 1.00 70.50 80 PHE A O 1
ATOM 619 N N . SER A 1 81 ? 3.160 -2.495 13.622 1.00 78.19 81 SER A N 1
ATOM 620 C CA . SER A 1 81 ? 2.937 -2.968 15.000 1.00 78.19 81 SER A CA 1
ATOM 621 C C . SER A 1 81 ? 1.587 -3.673 15.233 1.00 78.19 81 SER A C 1
ATOM 623 O O . SER A 1 81 ? 1.339 -4.187 16.326 1.00 78.19 81 SER A O 1
ATOM 625 N N . GLY A 1 82 ? 0.669 -3.629 14.259 1.00 82.38 82 GLY A N 1
ATOM 626 C CA . GLY A 1 82 ? -0.723 -4.076 14.400 1.00 82.38 82 GLY A CA 1
ATOM 627 C C . GLY A 1 82 ? -1.562 -3.222 15.362 1.00 82.38 82 GLY A C 1
ATOM 628 O O . GLY A 1 82 ? -2.740 -3.504 15.577 1.00 82.38 82 GLY A O 1
ATOM 629 N N . LYS A 1 83 ? -0.976 -2.171 15.950 1.00 84.94 83 LYS A N 1
ATOM 630 C CA . LYS A 1 83 ? -1.633 -1.263 16.889 1.00 84.94 83 LYS A CA 1
ATOM 631 C C . LYS A 1 83 ? -1.896 0.062 16.195 1.00 84.94 83 LYS A C 1
ATOM 633 O O . LYS A 1 83 ? -0.974 0.727 15.739 1.00 84.94 83 LYS A O 1
ATOM 638 N N . PHE A 1 84 ? -3.153 0.473 16.174 1.00 85.62 84 PHE A N 1
ATOM 639 C CA . PHE A 1 84 ? -3.549 1.778 15.669 1.00 85.62 84 PHE A CA 1
ATOM 640 C C . PHE A 1 84 ? -4.688 2.318 16.534 1.00 85.62 84 PHE A C 1
ATOM 642 O O . PHE A 1 84 ? -5.602 1.589 16.923 1.00 85.62 84 PHE A O 1
ATOM 649 N N . LEU A 1 85 ? -4.598 3.596 16.900 1.00 89.50 85 LEU A N 1
ATOM 650 C CA . LEU A 1 85 ? -5.593 4.267 17.728 1.00 89.50 85 LEU A CA 1
ATOM 651 C C . LEU A 1 85 ? -6.587 4.983 16.814 1.00 89.50 85 LEU A C 1
ATOM 653 O O . LEU A 1 85 ? -6.212 5.905 16.095 1.00 89.50 85 LEU A O 1
ATOM 657 N N . VAL A 1 86 ? -7.859 4.593 16.865 1.00 90.50 8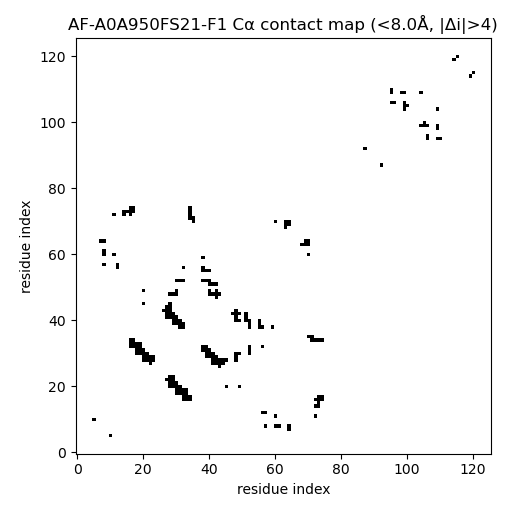6 VAL A N 1
ATOM 658 C CA . VAL A 1 86 ? -8.914 5.227 16.062 1.00 90.50 86 VAL A CA 1
ATOM 659 C C . VAL A 1 86 ? -9.845 6.032 16.951 1.00 90.50 86 VAL A C 1
ATOM 661 O O . VAL A 1 86 ? -10.306 5.563 17.993 1.00 90.50 86 VAL A O 1
ATOM 664 N N . ARG A 1 87 ? -10.179 7.244 16.505 1.00 94.12 87 ARG A N 1
ATOM 665 C CA . ARG A 1 87 ? -11.237 8.053 17.106 1.00 94.12 87 ARG A CA 1
ATOM 666 C C . ARG A 1 87 ? -12.547 7.807 16.369 1.00 94.12 87 ARG A C 1
ATOM 668 O O . ARG A 1 87 ? -12.643 8.071 15.177 1.00 94.12 87 ARG A O 1
ATOM 675 N N . ILE A 1 88 ? -13.567 7.354 17.091 1.00 94.62 88 ILE A N 1
ATOM 676 C CA . ILE A 1 88 ? -14.903 7.102 16.539 1.00 94.62 88 ILE A CA 1
ATOM 677 C C . ILE A 1 88 ? -15.985 7.860 17.323 1.00 94.62 88 ILE A C 1
ATOM 679 O O . ILE A 1 88 ? -15.803 8.130 18.516 1.00 94.62 88 ILE A O 1
ATOM 683 N N . PRO A 1 89 ? -17.127 8.203 16.696 1.00 98.19 89 PRO A N 1
ATOM 684 C CA . PRO A 1 89 ? -18.267 8.772 17.407 1.00 98.19 89 PRO A CA 1
ATOM 685 C C . PRO A 1 89 ? -18.742 7.874 18.558 1.00 98.19 89 PRO A C 1
ATOM 687 O O . PRO A 1 89 ? -18.741 6.646 18.455 1.00 98.19 89 PRO A O 1
ATOM 690 N N . LYS A 1 90 ? -19.231 8.485 19.648 1.00 97.38 90 LYS A N 1
ATOM 691 C CA . LYS A 1 90 ? -19.743 7.750 20.824 1.00 97.38 90 LYS A CA 1
ATOM 692 C C . LYS A 1 90 ? -20.903 6.810 20.478 1.00 97.38 90 LYS A C 1
ATOM 694 O O . LYS A 1 90 ? -21.060 5.775 21.121 1.00 97.38 90 LYS A O 1
ATOM 699 N N . SER A 1 91 ? -21.721 7.180 19.492 1.00 97.75 91 SER A N 1
ATOM 700 C CA . SER A 1 91 ? -22.805 6.341 18.972 1.00 97.75 91 SER A CA 1
ATOM 701 C C . SER A 1 91 ? -22.259 5.062 18.342 1.00 97.75 91 SER A C 1
ATOM 703 O O . SER A 1 91 ? -22.692 3.981 18.725 1.00 97.75 91 SER A O 1
ATOM 705 N N . LEU A 1 92 ? -21.255 5.170 17.467 1.00 96.38 92 LEU A N 1
ATOM 706 C CA . LEU A 1 92 ? -20.628 4.012 16.833 1.00 96.38 92 LEU A CA 1
ATOM 707 C C . LEU A 1 92 ? -19.949 3.107 17.866 1.00 96.38 92 LEU A C 1
ATOM 709 O O . LEU A 1 92 ? -20.190 1.906 17.871 1.00 96.38 92 LEU A O 1
ATOM 713 N N . HIS A 1 93 ? -19.182 3.678 18.801 1.00 96.69 93 HIS A N 1
ATOM 714 C CA . HIS A 1 93 ? -18.553 2.900 19.875 1.00 96.69 93 HIS A CA 1
ATOM 715 C C . HIS A 1 93 ? -19.573 2.067 20.671 1.00 96.69 93 HIS A C 1
ATOM 717 O O . HIS A 1 93 ? -19.328 0.899 20.964 1.00 96.69 93 HIS A O 1
ATOM 723 N N . ARG A 1 94 ? -20.739 2.649 20.986 1.00 97.31 94 ARG A N 1
ATOM 724 C CA . ARG A 1 94 ? -21.822 1.955 21.697 1.00 97.31 94 ARG A CA 1
ATOM 725 C C . ARG A 1 94 ? -22.343 0.754 20.913 1.00 97.31 94 ARG A C 1
ATOM 727 O O . ARG A 1 94 ? -22.548 -0.301 21.505 1.00 97.31 94 ARG A O 1
ATOM 734 N N . GLU A 1 95 ? -22.572 0.915 19.615 1.00 97.00 95 GLU A N 1
ATOM 735 C CA . GLU A 1 95 ? -23.120 -0.157 18.782 1.00 97.00 95 GLU A CA 1
ATOM 736 C C . GLU A 1 95 ? -22.105 -1.284 18.565 1.00 97.00 95 GLU A C 1
ATOM 738 O O . GLU A 1 95 ? -22.460 -2.452 18.716 1.00 97.00 95 GLU A O 1
ATOM 743 N N . VAL A 1 96 ? -20.826 -0.956 18.350 1.00 95.50 96 VAL A N 1
ATOM 744 C CA . VAL A 1 96 ? -19.757 -1.967 18.258 1.00 95.50 96 VAL A CA 1
ATOM 745 C C . VAL A 1 96 ? -19.607 -2.720 19.585 1.00 95.50 96 VAL A C 1
ATOM 747 O O . VAL A 1 96 ? -19.499 -3.943 19.590 1.00 95.50 96 VAL A O 1
ATOM 750 N N . LYS A 1 97 ? -19.675 -2.025 20.730 1.00 96.69 97 LYS A N 1
ATOM 751 C CA . LYS A 1 97 ? -19.595 -2.667 22.050 1.00 96.69 97 LYS A CA 1
ATOM 752 C C . LYS A 1 97 ? -20.763 -3.623 22.308 1.00 96.69 97 LYS A C 1
ATOM 754 O O . LYS A 1 97 ? -20.526 -4.751 22.723 1.00 96.69 97 LYS A O 1
ATOM 759 N N . LYS A 1 98 ? -22.000 -3.218 21.999 1.00 97.06 98 LYS A N 1
ATOM 760 C CA . LYS A 1 98 ? -23.180 -4.096 22.113 1.00 97.06 98 LYS A CA 1
ATOM 761 C C . LYS A 1 98 ? -23.076 -5.335 21.225 1.00 97.06 98 LYS A C 1
ATOM 763 O O . LYS A 1 98 ? -23.495 -6.407 21.643 1.00 97.06 98 LYS A O 1
ATOM 768 N N . ALA A 1 99 ? -22.571 -5.180 20.000 1.00 96.31 99 ALA A N 1
ATOM 769 C CA . ALA A 1 99 ? -22.366 -6.305 19.094 1.00 96.31 99 ALA A CA 1
ATOM 770 C C . ALA A 1 99 ? -21.323 -7.282 19.657 1.00 96.31 99 ALA A C 1
ATOM 772 O O . ALA A 1 99 ? -21.573 -8.481 19.688 1.00 96.31 99 ALA A O 1
ATOM 773 N N . ALA A 1 100 ? -20.214 -6.768 20.198 1.00 97.25 100 ALA A N 1
ATOM 774 C CA . ALA A 1 100 ? -19.172 -7.600 20.796 1.00 97.25 100 ALA A CA 1
ATOM 775 C C . ALA A 1 100 ? -19.700 -8.378 22.013 1.00 97.25 100 ALA A C 1
ATOM 777 O O . ALA A 1 100 ? -19.446 -9.573 22.139 1.00 97.25 100 ALA A O 1
ATOM 778 N N . ASP A 1 101 ? -20.497 -7.720 22.863 1.00 96.31 101 ASP A N 1
ATOM 779 C CA . ASP A 1 101 ? -21.114 -8.351 24.033 1.00 96.31 101 ASP A CA 1
ATOM 780 C C . ASP A 1 101 ? -22.142 -9.427 23.634 1.00 96.31 101 ASP A C 1
ATOM 782 O O . ASP A 1 101 ? -22.208 -10.472 24.277 1.00 96.31 101 ASP A O 1
ATOM 786 N N . ARG A 1 102 ? -22.917 -9.204 22.559 1.00 96.00 102 ARG A N 1
ATOM 787 C CA . ARG A 1 102 ? -23.872 -10.193 22.023 1.00 96.00 102 ARG A CA 1
ATOM 788 C C . ARG A 1 102 ? -23.169 -11.459 21.537 1.00 96.00 102 ARG A C 1
ATOM 790 O O . ARG A 1 102 ? -23.672 -12.553 21.776 1.00 96.00 102 ARG A O 1
ATOM 797 N N . ASP A 1 103 ? -22.024 -11.293 20.887 1.00 95.06 103 ASP A N 1
ATOM 798 C CA . ASP A 1 103 ? -21.259 -12.391 20.295 1.00 95.06 103 ASP A CA 1
ATOM 799 C C . ASP A 1 103 ? -20.263 -13.014 21.295 1.00 95.06 103 ASP A C 1
ATOM 801 O O . ASP A 1 103 ? -19.572 -13.978 20.971 1.00 95.06 103 ASP A O 1
ATOM 805 N N . GLY A 1 104 ? -20.184 -12.483 22.523 1.00 96.00 104 GLY A N 1
ATOM 806 C CA . GLY A 1 104 ? -19.303 -12.989 23.578 1.00 96.00 104 GLY A CA 1
ATOM 807 C C . GLY A 1 104 ? -17.810 -12.769 23.306 1.00 96.00 104 GLY A C 1
ATOM 808 O O . GLY A 1 104 ? -16.979 -13.516 23.820 1.00 96.00 104 GLY A O 1
ATOM 809 N N . VAL A 1 105 ? -17.455 -11.762 22.505 1.00 97.12 105 VAL A N 1
ATOM 810 C CA . VAL A 1 105 ? -16.072 -11.464 22.101 1.00 97.12 105 VAL A CA 1
ATOM 811 C C . VAL A 1 105 ? -15.597 -10.119 22.645 1.00 97.12 105 VAL A C 1
ATOM 813 O O . VAL A 1 105 ? -16.379 -9.252 23.037 1.00 97.12 105 VAL A O 1
ATOM 816 N N . SER A 1 106 ? -14.280 -9.903 22.657 1.00 96.19 106 SER A N 1
ATOM 817 C CA . SER A 1 106 ? -13.741 -8.579 22.982 1.00 96.19 106 SER A CA 1
ATOM 818 C C . SER A 1 106 ? -14.053 -7.564 21.875 1.00 96.19 106 SER A C 1
ATOM 820 O O . SER A 1 106 ? -14.167 -7.917 20.700 1.00 96.19 106 SER A O 1
ATOM 822 N N . LEU A 1 107 ? -14.125 -6.276 22.234 1.00 94.06 107 LEU A N 1
ATOM 823 C CA . LEU A 1 107 ? -14.305 -5.194 21.258 1.00 94.06 107 LEU A CA 1
ATOM 824 C C . LEU A 1 107 ? -13.222 -5.245 20.167 1.00 94.06 107 LEU A C 1
ATOM 826 O O . LEU A 1 107 ? -13.536 -5.139 18.986 1.00 94.06 107 LEU A O 1
ATOM 830 N N . ASN A 1 108 ? -11.963 -5.460 20.566 1.00 93.44 108 ASN A N 1
ATOM 831 C CA . ASN A 1 108 ? -10.840 -5.558 19.637 1.00 93.44 108 ASN A CA 1
ATOM 832 C C . ASN A 1 108 ? -11.004 -6.743 18.686 1.00 93.44 108 ASN A C 1
ATOM 834 O O . ASN A 1 108 ? -10.790 -6.583 17.495 1.00 93.44 108 ASN A O 1
ATOM 838 N N . GLN A 1 109 ? -11.434 -7.906 19.181 1.00 93.88 109 GLN A N 1
ATOM 839 C CA . GLN A 1 109 ? -11.664 -9.078 18.338 1.00 93.88 109 GLN A CA 1
ATOM 840 C C . GLN A 1 109 ? -12.7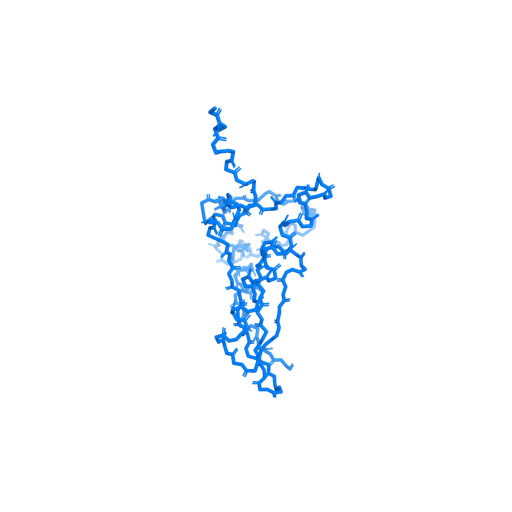68 -8.831 17.308 1.00 93.88 109 GLN A C 1
ATOM 842 O O . GLN A 1 109 ? -12.579 -9.156 16.138 1.00 93.88 109 GLN A O 1
ATOM 847 N N . LEU A 1 110 ? -13.881 -8.207 17.709 1.00 95.06 110 LEU A N 1
ATOM 848 C CA . LEU A 1 110 ? -14.941 -7.845 16.769 1.00 95.06 110 LEU A CA 1
ATOM 849 C C . LEU A 1 110 ? -14.432 -6.872 15.695 1.00 95.06 110 LEU A C 1
ATOM 851 O O . LEU A 1 110 ? -14.711 -7.061 14.512 1.00 95.06 110 LEU A O 1
ATOM 855 N N . VAL A 1 111 ? -13.663 -5.853 16.090 1.00 93.88 111 VAL A N 1
ATOM 856 C CA . VAL A 1 111 ? -13.060 -4.889 15.155 1.00 93.88 111 VAL A CA 1
ATOM 857 C C . VAL A 1 111 ? -12.089 -5.589 14.203 1.00 93.88 111 VAL A C 1
ATOM 859 O O . VAL A 1 111 ? -12.177 -5.380 12.997 1.00 93.88 111 VAL A O 1
ATOM 862 N N . THR A 1 112 ? -11.222 -6.469 14.705 1.00 92.31 112 THR A N 1
ATOM 863 C CA . THR A 1 112 ? -10.304 -7.262 13.879 1.00 92.31 112 THR A CA 1
ATOM 864 C C . THR A 1 112 ? -11.061 -8.120 12.869 1.00 92.31 112 THR A C 1
ATOM 866 O O . THR A 1 112 ? -10.708 -8.124 11.695 1.00 92.31 112 THR A O 1
ATOM 869 N N . MET A 1 113 ? -12.129 -8.805 13.286 1.00 92.31 113 MET A N 1
ATOM 870 C CA . MET A 1 113 ? -12.961 -9.604 12.380 1.00 92.31 113 MET A CA 1
ATOM 871 C C . MET A 1 113 ? -13.649 -8.743 11.317 1.00 92.31 113 MET A C 1
ATOM 873 O O . MET A 1 113 ? -13.702 -9.132 10.153 1.00 92.31 113 MET A O 1
ATOM 877 N N . ALA A 1 114 ? -14.158 -7.567 11.693 1.00 91.88 114 ALA A N 1
ATOM 878 C CA . ALA A 1 114 ? -14.767 -6.634 10.750 1.00 91.88 114 ALA A CA 1
ATOM 879 C C . ALA A 1 114 ? -13.751 -6.133 9.710 1.00 91.88 114 ALA A C 1
ATOM 881 O O . ALA A 1 114 ? -14.065 -6.101 8.521 1.00 91.88 114 ALA A O 1
ATOM 882 N N . LEU A 1 115 ? -12.528 -5.804 10.138 1.00 91.56 115 LEU A N 1
ATOM 883 C CA . LEU A 1 115 ? -11.439 -5.396 9.248 1.00 91.56 115 LEU A CA 1
ATOM 884 C C . LEU A 1 115 ? -11.005 -6.536 8.330 1.00 91.56 115 LEU A C 1
ATOM 886 O O . LEU A 1 115 ? -10.901 -6.332 7.128 1.00 91.56 115 LEU A O 1
ATOM 890 N N . ALA A 1 116 ? -10.828 -7.744 8.868 1.00 89.88 116 ALA A N 1
ATOM 891 C CA . ALA A 1 116 ? -10.493 -8.925 8.079 1.00 89.88 116 ALA A CA 1
ATOM 892 C C . ALA A 1 116 ? -11.578 -9.238 7.042 1.00 89.88 116 ALA A C 1
ATOM 894 O O . ALA A 1 116 ? -11.263 -9.593 5.914 1.00 89.88 116 ALA A O 1
ATOM 895 N N . ARG A 1 117 ? -12.857 -9.054 7.384 1.00 90.25 117 ARG A N 1
ATOM 896 C CA . ARG A 1 117 ? -13.964 -9.219 6.435 1.00 90.25 117 ARG A CA 1
ATOM 897 C C . ARG A 1 117 ? -13.965 -8.150 5.343 1.00 90.25 117 ARG A C 1
ATOM 899 O O . ARG A 1 117 ? -14.327 -8.458 4.215 1.00 90.25 117 ARG A O 1
ATOM 906 N N . LEU A 1 118 ? -13.631 -6.907 5.682 1.00 88.69 118 LEU A N 1
ATOM 907 C CA . LEU A 1 118 ? -13.629 -5.796 4.732 1.00 88.69 118 LEU A CA 1
ATOM 908 C C . LEU A 1 118 ? -12.425 -5.853 3.784 1.00 88.69 118 LEU A C 1
ATOM 910 O O . LEU A 1 118 ? -12.590 -5.648 2.589 1.00 88.69 118 LEU A O 1
ATOM 914 N N . VAL A 1 119 ? -11.236 -6.118 4.325 1.00 85.75 119 VAL A N 1
ATOM 915 C CA . VAL A 1 119 ? -9.960 -6.103 3.591 1.00 85.75 119 VAL A CA 1
ATOM 916 C C . VAL A 1 119 ? -9.644 -7.466 2.976 1.00 85.75 119 VAL A C 1
ATOM 918 O O . VAL A 1 119 ? -9.112 -7.536 1.879 1.00 85.75 119 VAL A O 1
ATOM 921 N N . GLY A 1 120 ? -9.967 -8.554 3.678 1.00 67.44 120 GLY A N 1
ATOM 922 C CA . GLY A 1 120 ? -9.683 -9.928 3.259 1.00 67.44 120 GLY A CA 1
ATOM 923 C C . GLY A 1 120 ? -10.785 -10.579 2.423 1.00 67.44 120 GLY A C 1
ATOM 924 O O . GLY A 1 120 ? -10.677 -11.764 2.111 1.00 67.44 120 GLY A O 1
ATOM 925 N N . ALA A 1 121 ? -11.851 -9.855 2.066 1.00 54.62 121 ALA A N 1
ATOM 926 C CA . ALA A 1 121 ? -12.735 -10.328 1.009 1.00 54.62 121 ALA A CA 1
ATOM 927 C C . ALA A 1 121 ? -11.911 -10.398 -0.287 1.00 54.62 121 ALA A C 1
ATOM 929 O O . ALA A 1 121 ? -11.259 -9.405 -0.611 1.00 54.62 121 ALA A O 1
ATOM 930 N N . PRO A 1 122 ? -11.917 -11.525 -1.030 1.00 47.22 122 PRO A N 1
ATOM 931 C CA . PRO A 1 122 ? -11.318 -11.532 -2.351 1.00 47.22 122 PRO A CA 1
ATOM 932 C C . PRO A 1 122 ? -11.980 -10.401 -3.128 1.00 47.22 122 PRO A C 1
ATOM 934 O O . PRO A 1 122 ? -13.212 -10.342 -3.215 1.00 47.22 122 PRO A O 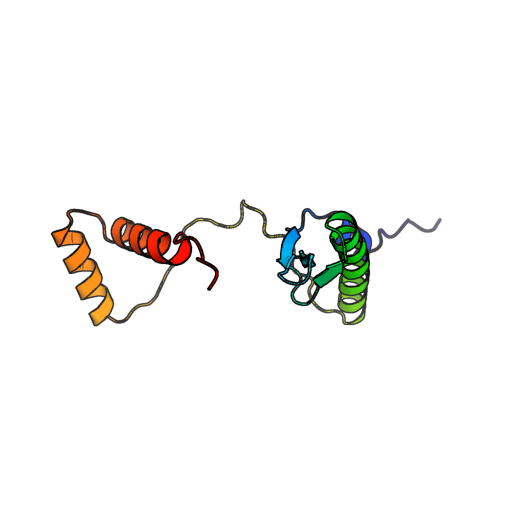1
ATOM 937 N N . THR A 1 123 ? -11.171 -9.473 -3.631 1.00 46.50 123 THR A N 1
ATOM 938 C CA . THR A 1 123 ? -11.567 -8.545 -4.680 1.00 46.50 123 THR A CA 1
ATOM 939 C C . THR A 1 123 ? -12.024 -9.416 -5.837 1.00 46.50 123 THR A C 1
ATOM 941 O O . THR A 1 123 ? -11.238 -9.856 -6.668 1.00 46.50 123 THR A O 1
ATOM 944 N N . SER A 1 124 ? -13.312 -9.757 -5.846 1.00 45.22 124 SER A N 1
ATOM 945 C CA . SER A 1 124 ? -13.951 -10.264 -7.040 1.00 45.22 124 SER A CA 1
ATOM 946 C C . SER A 1 124 ? -13.888 -9.092 -7.999 1.00 45.22 124 SER A C 1
ATOM 948 O O . SER A 1 124 ? -14.683 -8.157 -7.881 1.00 45.22 124 SER A O 1
ATOM 950 N N . SER A 1 125 ? -12.879 -9.126 -8.869 1.00 43.75 125 SER A N 1
ATOM 951 C CA . SER A 1 125 ? -12.863 -8.340 -10.089 1.00 43.75 125 SER A CA 1
ATOM 952 C C . SER A 1 125 ? -14.249 -8.475 -10.721 1.00 43.75 125 SER A C 1
ATOM 954 O O . SER A 1 125 ? -14.797 -9.583 -10.808 1.00 43.75 125 SER A O 1
ATOM 956 N N . ARG A 1 126 ? -14.871 -7.332 -10.986 1.00 35.94 126 ARG A N 1
ATOM 957 C CA . ARG A 1 126 ? -16.132 -7.207 -11.709 1.00 35.94 126 ARG A CA 1
ATOM 958 C C . ARG A 1 126 ? -15.829 -6.604 -13.056 1.00 35.94 126 ARG A C 1
ATOM 960 O O . ARG A 1 126 ? -15.037 -5.638 -13.048 1.00 35.94 126 ARG A O 1
#

Sequence (126 aa):
MKTPTADPAEKYLTLPYSRELVPEDDGTWYARIVELSGCMTVGDTPEEALANLDDAMASWIEAKLEAQEEIPEPLASSDFSGKFLVRIPKSLHREVKKAADRDGVSLNQLVTMALARLVGAPTSSR

Mean predicted aligned error: 11.96 Å

Secondary structure (DSSP, 8-state):
-------HHHHHHTS-PPEEEEE-TTS-EEEEESSSTT-EEEESSHHHHHHHHHHHHHHHHHHHHHTTPPPPPP--TTS--S-------HHHHHHHHHHHHHTT--HHHHHHHHHHHHHSS-----

Solvent-accessible surface area (backbone atoms only — not comparable to full-atom values): 7739 Å² total; per-residue (Å²): 136,82,77,85,72,76,54,74,55,61,60,60,75,71,49,83,59,52,76,47,78,45,81,44,98,88,62,35,18,40,20,32,39,72,62,46,85,87,36,61,33,70,18,78,38,71,67,49,6,50,54,50,31,53,56,42,45,53,54,51,48,48,54,32,58,75,68,71,48,90,76,71,70,52,82,56,86,82,74,67,80,87,75,79,91,81,91,73,57,73,68,57,53,51,53,53,44,52,53,13,60,76,73,74,44,52,56,67,56,48,50,50,51,52,48,46,57,67,70,64,45,79,82,72,84,126

Nearest PDB structures (foldseek):
  6u0i-assembly1_B  TM=6.091E-01  e=2.827E-04  Escherichia coli str. K-12 substr. DH10B
  6g1n-assembly1_D  TM=5.256E-01  e=9.991E-04  Burkholderia pseudomallei K96243
  6g26-assembly1_D  TM=5.325E-01  e=1.207E-03  Burkholderia pseudomallei K96243
  6g1c-assembly1_V  TM=7.118E-01  e=4.842E-03  Burkholderia pseudomallei K96243
  6g1n-assembly1_B  TM=5.427E-01  e=1.033E-02  Burkholderia pseudomallei K96243

Radius of gyration: 21.56 Å; Cα contacts (8 Å, |Δi|>4): 120; chains: 1; bounding box: 66×31×48 Å

pLDDT: mean 85.47, std 15.92, range [34.97, 98.19]